Protein AF-A0A821YKK9-F1 (afdb_monomer_lite)

pLDDT: mean 82.16, std 8.95, range [50.31, 96.62]

Structure (mmCIF, N/CA/C/O backbone):
data_AF-A0A821YKK9-F1
#
_entry.id   AF-A0A821YKK9-F1
#
loop_
_atom_site.group_PDB
_atom_site.id
_atom_site.type_symbol
_atom_site.label_atom_id
_atom_site.label_alt_id
_atom_site.label_comp_id
_atom_site.label_asym_id
_atom_site.label_entity_id
_atom_site.label_seq_id
_atom_site.pdbx_PDB_ins_code
_atom_site.Cartn_x
_atom_site.Cartn_y
_atom_site.Cartn_z
_atom_site.occupancy
_atom_site.B_iso_or_equiv
_atom_site.auth_seq_id
_atom_site.auth_comp_id
_atom_site.auth_asym_id
_atom_site.auth_atom_id
_atom_site.pdbx_PDB_model_num
ATOM 1 N N . MET A 1 1 ? -0.350 -15.168 24.827 1.00 50.31 1 MET A N 1
ATOM 2 C CA . MET A 1 1 ? -1.100 -14.325 23.876 1.00 50.31 1 MET A CA 1
ATOM 3 C C . MET A 1 1 ? -0.800 -14.846 22.493 1.00 50.31 1 MET A C 1
ATOM 5 O O . MET A 1 1 ? 0.364 -14.871 22.109 1.00 50.31 1 MET A O 1
ATOM 9 N N . THR A 1 2 ? -1.811 -15.366 21.811 1.00 60.28 2 THR A N 1
ATOM 10 C CA . THR A 1 2 ? -1.668 -15.838 20.429 1.00 60.28 2 THR A CA 1
ATOM 11 C C . THR A 1 2 ? -2.136 -14.726 19.493 1.00 60.28 2 THR A C 1
ATOM 13 O O . THR A 1 2 ? -2.934 -13.888 19.899 1.00 60.28 2 THR A O 1
ATOM 16 N N . MET A 1 3 ? -1.642 -14.662 18.251 1.00 63.72 3 MET A N 1
ATOM 17 C CA . MET A 1 3 ? -2.049 -13.598 17.310 1.00 63.72 3 MET A CA 1
ATOM 18 C C . MET A 1 3 ? -3.566 -13.558 17.036 1.00 63.72 3 MET A C 1
ATOM 20 O O . MET A 1 3 ? -4.060 -12.550 16.545 1.00 63.72 3 MET A O 1
ATOM 24 N N . ASN A 1 4 ? -4.303 -14.610 17.407 1.00 74.00 4 ASN A N 1
ATOM 25 C CA . ASN A 1 4 ? -5.757 -14.695 17.284 1.00 74.00 4 ASN A CA 1
ATOM 26 C C . ASN A 1 4 ? -6.525 -13.864 18.328 1.00 74.00 4 ASN A C 1
ATOM 28 O O . ASN A 1 4 ? -7.729 -13.689 18.179 1.00 74.00 4 ASN A O 1
ATOM 32 N N . ASP A 1 5 ? -5.850 -13.341 19.357 1.00 83.19 5 ASP A N 1
ATOM 33 C CA . ASP A 1 5 ? -6.468 -12.520 20.409 1.00 83.19 5 ASP A CA 1
ATOM 34 C C . ASP A 1 5 ? -6.487 -11.015 20.058 1.00 83.19 5 ASP A C 1
ATOM 36 O O . ASP A 1 5 ? -6.923 -10.185 20.856 1.00 83.19 5 ASP A O 1
ATOM 40 N N . LEU A 1 6 ? -5.976 -10.634 18.881 1.00 85.88 6 LEU A N 1
ATOM 41 C CA . LEU A 1 6 ? -5.870 -9.244 18.440 1.00 85.88 6 LEU A CA 1
ATOM 42 C C . LEU A 1 6 ? -7.034 -8.882 17.514 1.00 85.88 6 LEU A C 1
ATOM 44 O O . LEU A 1 6 ? -7.218 -9.497 16.465 1.00 85.88 6 LEU A O 1
ATOM 48 N N . ILE A 1 7 ? -7.778 -7.833 17.870 1.00 85.19 7 ILE A N 1
ATOM 49 C CA . ILE A 1 7 ? -8.786 -7.233 16.990 1.00 85.19 7 ILE A CA 1
ATOM 50 C C . ILE A 1 7 ? -8.194 -6.045 16.217 1.00 85.19 7 ILE A C 1
ATOM 52 O O . ILE A 1 7 ? -7.395 -5.286 16.777 1.00 85.19 7 ILE A O 1
ATOM 56 N N . PRO A 1 8 ? -8.571 -5.845 14.941 1.00 87.25 8 PRO A N 1
ATOM 57 C CA . PRO A 1 8 ? -8.204 -4.641 14.209 1.00 87.25 8 PRO A CA 1
ATOM 58 C C . PRO A 1 8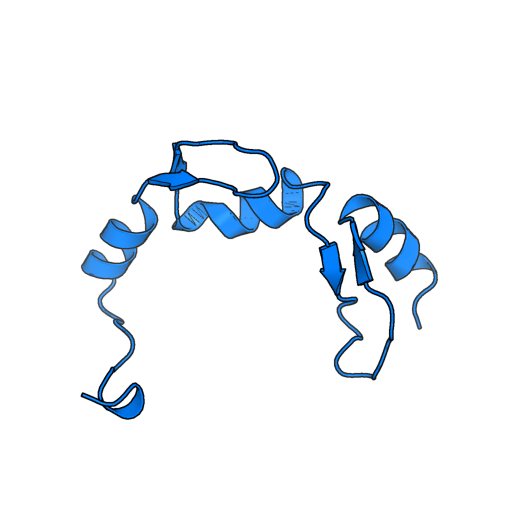 ? -8.759 -3.390 14.893 1.00 87.25 8 PRO A C 1
ATOM 60 O O . PRO A 1 8 ? -9.936 -3.334 15.245 1.00 87.25 8 PRO A O 1
ATOM 63 N N . ILE A 1 9 ? -7.919 -2.366 15.033 1.00 89.25 9 ILE A N 1
ATOM 64 C CA . ILE A 1 9 ? -8.367 -1.041 15.465 1.00 89.25 9 ILE A CA 1
ATOM 65 C C . ILE A 1 9 ? -9.219 -0.404 14.359 1.00 89.25 9 ILE A C 1
ATOM 67 O O . ILE A 1 9 ? -8.836 -0.423 13.187 1.00 89.25 9 ILE A O 1
ATOM 71 N N . THR A 1 10 ? -10.367 0.169 14.717 1.00 91.81 10 THR A N 1
ATOM 72 C CA . THR A 1 10 ? -11.305 0.778 13.746 1.00 91.81 10 THR A CA 1
ATOM 73 C C . THR A 1 10 ? -11.588 2.251 14.038 1.00 91.81 10 THR A C 1
ATOM 75 O O . THR A 1 10 ? -12.099 2.991 13.195 1.00 91.81 10 THR A O 1
ATOM 78 N N . GLU A 1 11 ? -11.202 2.714 15.222 1.00 96.62 11 GLU A N 1
ATOM 79 C CA . GLU A 1 11 ? -11.408 4.054 15.730 1.00 96.62 11 GLU A CA 1
ATOM 80 C C . GLU A 1 11 ? -10.627 5.063 14.886 1.00 96.62 11 GLU A C 1
ATOM 82 O O . GLU A 1 11 ? -9.395 5.121 14.916 1.00 96.62 11 GLU A O 1
ATOM 87 N N . ARG A 1 12 ? -11.354 5.924 14.163 1.00 92.06 12 ARG A N 1
ATOM 88 C CA . ARG A 1 12 ? -10.768 6.901 13.226 1.00 92.06 12 ARG A CA 1
ATOM 89 C C . ARG A 1 12 ? -9.714 7.797 13.867 1.00 92.06 12 ARG A C 1
ATOM 91 O O . ARG A 1 12 ? -8.736 8.141 13.217 1.00 92.06 12 ARG A O 1
ATOM 98 N N . ILE A 1 13 ? -9.906 8.184 15.128 1.00 94.81 13 ILE A N 1
ATOM 99 C CA . ILE A 1 13 ? -8.944 9.020 15.857 1.00 94.81 13 ILE A CA 1
ATOM 100 C C . ILE A 1 13 ? -7.610 8.282 16.002 1.00 94.81 13 ILE A C 1
ATOM 102 O O . ILE A 1 13 ? -6.564 8.855 15.707 1.00 94.81 13 ILE A O 1
ATOM 106 N N . VAL A 1 14 ? -7.651 7.007 16.391 1.00 93.81 14 VAL A N 1
ATOM 107 C CA . VAL A 1 14 ? -6.453 6.181 16.563 1.00 93.81 14 VAL A CA 1
ATOM 108 C C . VAL A 1 14 ? -5.801 5.907 15.210 1.00 93.81 14 VAL A C 1
ATOM 110 O O . VAL A 1 14 ? -4.596 6.092 15.073 1.00 93.81 14 VAL A O 1
ATOM 113 N N . LEU A 1 15 ? -6.584 5.569 14.182 1.00 93.31 15 LEU A N 1
ATOM 114 C CA . LEU A 1 15 ? -6.081 5.392 12.815 1.00 93.31 15 LEU A CA 1
ATOM 115 C C . LEU A 1 15 ? -5.372 6.653 12.295 1.00 93.31 15 LEU A C 1
ATOM 117 O O . LEU A 1 15 ? -4.243 6.569 11.822 1.00 93.31 15 LEU A O 1
ATOM 121 N N . ASN A 1 16 ? -5.962 7.835 12.492 1.00 93.62 16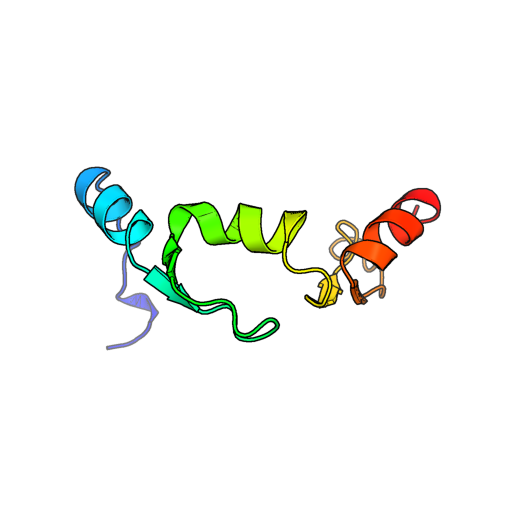 ASN A N 1
ATOM 122 C CA . ASN A 1 16 ? -5.346 9.108 12.110 1.00 93.62 16 ASN A CA 1
ATOM 123 C C . ASN A 1 16 ? -4.031 9.380 12.860 1.00 93.62 16 ASN A C 1
ATOM 125 O O . ASN A 1 16 ? -3.115 9.984 12.301 1.00 93.62 16 ASN A O 1
ATOM 129 N N . MET A 1 17 ? -3.930 8.975 14.131 1.00 94.44 17 MET A N 1
ATOM 130 C CA . MET A 1 17 ? -2.680 9.0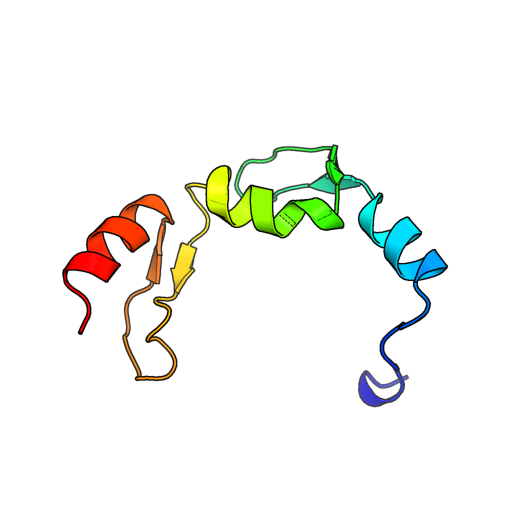72 14.890 1.00 94.44 17 MET A CA 1
ATOM 131 C C . MET A 1 17 ? -1.621 8.123 14.323 1.00 94.44 17 MET A C 1
ATOM 133 O O . MET A 1 17 ? -0.481 8.539 14.120 1.00 94.44 17 MET A O 1
ATOM 137 N N . LEU A 1 18 ? -2.006 6.881 14.013 1.00 93.75 18 LEU A N 1
ATOM 138 C CA . LEU A 1 18 ? -1.122 5.889 13.402 1.00 93.75 18 LEU A CA 1
ATOM 139 C C . LEU A 1 18 ? -0.618 6.348 12.032 1.00 93.75 18 LEU A C 1
ATOM 141 O O . LEU A 1 18 ? 0.564 6.192 11.737 1.00 93.75 18 LEU A O 1
ATOM 145 N N . ASP A 1 19 ? -1.473 6.953 11.211 1.00 93.56 19 ASP A N 1
ATOM 146 C CA . ASP A 1 19 ? -1.116 7.405 9.863 1.00 93.56 19 ASP A CA 1
ATOM 147 C C . ASP A 1 19 ? -0.072 8.522 9.856 1.00 93.56 19 ASP A C 1
ATOM 149 O O . ASP A 1 19 ? 0.712 8.629 8.911 1.00 93.56 19 ASP A O 1
ATOM 153 N N . ARG A 1 20 ? -0.001 9.310 10.932 1.00 93.88 20 ARG A N 1
ATOM 154 C CA . ARG A 1 20 ? 1.004 10.366 11.114 1.00 93.88 20 ARG A CA 1
ATOM 155 C C . ARG A 1 20 ? 2.354 9.843 11.596 1.00 93.88 20 ARG A C 1
ATOM 157 O O . ARG A 1 20 ? 3.312 10.616 11.609 1.00 93.88 20 ARG A O 1
ATOM 164 N N . LEU A 1 21 ? 2.454 8.571 11.991 1.00 93.38 21 LEU A N 1
ATOM 165 C CA . LEU A 1 21 ? 3.714 8.011 12.470 1.00 93.38 21 LEU A CA 1
ATOM 166 C C . LEU A 1 21 ? 4.762 8.013 11.346 1.00 93.38 21 LEU A C 1
ATOM 168 O O . LEU A 1 21 ? 4.483 7.514 10.250 1.00 93.38 21 LEU A O 1
ATOM 172 N N . PRO A 1 22 ? 5.969 8.548 11.599 1.00 91.56 22 PRO A N 1
ATOM 173 C CA . PRO A 1 22 ? 7.057 8.490 10.641 1.00 91.56 22 PRO A CA 1
ATOM 174 C C . PRO A 1 22 ? 7.611 7.065 10.569 1.00 91.56 22 PRO A C 1
ATOM 176 O O . PRO A 1 22 ? 8.001 6.468 11.572 1.00 91.56 22 PRO A O 1
ATOM 179 N N . VAL A 1 23 ? 7.692 6.531 9.357 1.00 90.81 23 VAL A N 1
ATOM 180 C CA . VAL A 1 23 ? 8.287 5.236 9.041 1.00 90.81 23 VAL A CA 1
ATOM 181 C C . VAL A 1 23 ? 9.472 5.410 8.092 1.00 90.81 23 VAL A C 1
ATOM 183 O O . VAL A 1 23 ? 9.669 6.460 7.470 1.00 90.81 23 VAL A O 1
ATOM 186 N N . LYS A 1 24 ? 10.293 4.363 7.988 1.00 87.00 24 LYS A N 1
ATOM 187 C CA . LYS A 1 24 ? 11.431 4.304 7.066 1.00 87.00 24 LYS A CA 1
ATOM 188 C C . LYS A 1 24 ? 11.160 3.298 5.956 1.00 87.00 24 LYS A C 1
ATOM 190 O O . LYS A 1 24 ? 10.720 2.181 6.218 1.00 87.00 24 LYS A O 1
ATOM 195 N N . CYS A 1 25 ? 11.492 3.664 4.726 1.00 86.38 25 CYS A N 1
ATOM 196 C CA . CYS A 1 25 ? 11.573 2.713 3.630 1.00 86.38 25 CYS A CA 1
ATOM 197 C C . CYS A 1 25 ? 12.899 1.957 3.737 1.00 86.38 25 CYS A C 1
ATOM 199 O O . CYS A 1 25 ? 13.970 2.551 3.630 1.00 86.38 25 CYS A O 1
ATOM 201 N N . THR A 1 26 ? 12.854 0.644 3.944 1.00 81.62 26 THR A N 1
ATOM 202 C CA . THR A 1 26 ? 14.061 -0.194 4.049 1.00 81.62 26 THR A CA 1
ATOM 203 C C . THR A 1 26 ? 14.802 -0.326 2.720 1.00 81.62 26 THR A C 1
ATOM 205 O O . THR A 1 26 ? 16.018 -0.495 2.711 1.00 81.62 26 THR A O 1
ATOM 208 N N . VAL A 1 27 ? 14.087 -0.180 1.603 1.00 78.75 27 VAL A N 1
ATOM 209 C CA . VAL A 1 27 ? 14.627 -0.331 0.247 1.00 78.75 27 VAL A CA 1
ATOM 210 C C . VAL A 1 27 ? 15.409 0.909 -0.189 1.00 78.75 27 VAL A C 1
ATOM 212 O O . VAL A 1 27 ? 16.560 0.807 -0.607 1.00 78.75 27 VAL A O 1
ATOM 215 N N . ARG A 1 28 ? 14.803 2.099 -0.081 1.00 75.25 28 ARG A N 1
ATOM 216 C CA . ARG A 1 28 ? 15.441 3.367 -0.480 1.00 75.25 28 ARG A CA 1
ATOM 217 C C . ARG A 1 28 ? 16.147 4.100 0.659 1.00 75.25 28 ARG A C 1
ATOM 219 O O . ARG A 1 28 ? 16.773 5.126 0.414 1.00 75.25 28 ARG A O 1
ATOM 226 N N . ARG A 1 29 ? 16.037 3.602 1.896 1.00 78.44 29 ARG A N 1
ATOM 227 C CA . ARG A 1 29 ? 16.510 4.263 3.128 1.00 78.44 29 ARG A CA 1
ATOM 228 C C . ARG A 1 29 ? 15.916 5.660 3.349 1.00 78.44 29 ARG A C 1
ATOM 230 O O . ARG A 1 29 ? 16.404 6.406 4.190 1.00 78.44 29 ARG A O 1
ATOM 237 N N . THR A 1 30 ? 14.850 6.010 2.627 1.00 81.81 30 THR A N 1
ATOM 238 C CA . THR A 1 30 ? 14.106 7.252 2.837 1.00 81.81 30 THR A CA 1
ATOM 239 C C . THR A 1 30 ? 13.433 7.195 4.204 1.00 81.81 30 THR A C 1
ATOM 241 O O . THR A 1 30 ? 12.734 6.229 4.518 1.00 81.81 30 THR A O 1
ATOM 244 N N . MET A 1 31 ? 13.676 8.212 5.023 1.00 86.00 31 MET A N 1
ATOM 245 C CA . MET A 1 31 ? 13.151 8.321 6.383 1.00 86.00 31 MET A CA 1
ATOM 246 C C . MET A 1 31 ? 11.975 9.298 6.437 1.00 86.00 31 MET A C 1
ATOM 248 O O . MET A 1 31 ? 11.757 10.061 5.498 1.00 86.00 31 MET A O 1
ATOM 252 N N . ASN A 1 32 ? 11.255 9.294 7.561 1.00 87.81 32 ASN A N 1
ATOM 253 C CA . ASN A 1 32 ? 10.182 10.245 7.869 1.00 87.81 32 ASN A CA 1
ATOM 254 C C . ASN A 1 32 ? 9.000 10.217 6.884 1.00 87.81 32 ASN A C 1
ATOM 256 O O . ASN A 1 32 ? 8.342 11.231 6.667 1.00 87.81 32 ASN A O 1
ATOM 260 N N . ILE A 1 33 ? 8.706 9.056 6.299 1.00 89.50 33 ILE A N 1
ATOM 261 C CA . ILE A 1 33 ? 7.507 8.866 5.477 1.00 89.50 33 ILE A CA 1
ATOM 262 C C . ILE A 1 33 ? 6.326 8.692 6.430 1.00 89.50 33 ILE A C 1
ATOM 264 O O . ILE A 1 33 ? 6.403 7.866 7.330 1.00 89.50 33 ILE A O 1
ATOM 268 N N . GLN A 1 34 ? 5.234 9.433 6.262 1.00 92.44 34 GLN A N 1
ATOM 269 C CA . GLN A 1 34 ? 4.024 9.179 7.050 1.00 92.44 34 GLN A CA 1
ATOM 270 C C . GLN A 1 34 ? 3.471 7.793 6.718 1.00 92.44 34 GLN A C 1
ATOM 272 O O . GLN A 1 34 ? 3.336 7.464 5.538 1.00 92.44 34 GLN A O 1
ATOM 277 N N . ARG A 1 35 ? 3.141 6.992 7.736 1.00 90.75 35 ARG A N 1
ATOM 278 C CA . ARG A 1 35 ? 2.576 5.645 7.567 1.00 90.75 35 ARG A CA 1
ATOM 279 C C . ARG A 1 35 ? 1.398 5.641 6.590 1.00 90.75 35 ARG A C 1
ATOM 281 O O . ARG A 1 35 ? 1.385 4.806 5.691 1.00 90.75 35 ARG A O 1
ATOM 288 N N . GLY A 1 36 ? 0.473 6.594 6.715 1.00 88.38 36 GLY A N 1
ATOM 289 C CA . GLY A 1 36 ? -0.695 6.700 5.828 1.00 88.38 36 GLY A CA 1
ATOM 290 C C . GLY A 1 36 ? -0.336 6.998 4.366 1.00 88.38 36 GLY A C 1
ATOM 291 O O . GLY A 1 36 ? -1.071 6.639 3.455 1.00 88.38 36 GLY A O 1
ATOM 292 N N . SER A 1 37 ? 0.836 7.587 4.123 1.00 88.38 37 SER A N 1
ATOM 293 C CA . SER A 1 37 ? 1.350 7.909 2.785 1.00 88.38 37 SER A CA 1
ATOM 294 C C . SER A 1 37 ? 2.350 6.870 2.269 1.00 88.38 37 SER A C 1
ATOM 296 O O . SER A 1 37 ? 2.947 7.058 1.204 1.00 88.38 37 SER A O 1
ATOM 298 N N . PHE A 1 38 ? 2.578 5.778 3.008 1.00 87.25 38 PHE A N 1
ATOM 299 C CA . PHE A 1 38 ? 3.585 4.786 2.644 1.00 87.25 38 PHE A CA 1
ATOM 300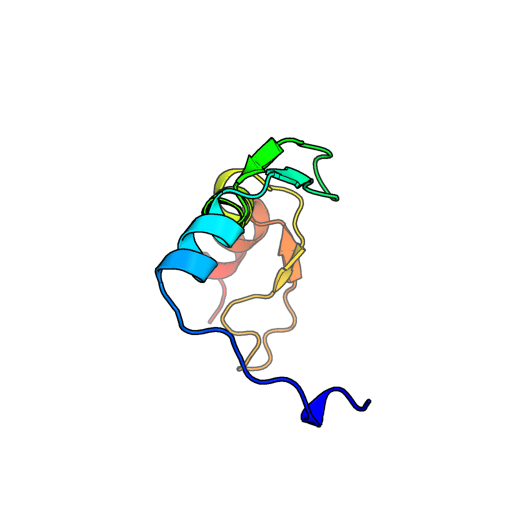 C C . PHE A 1 38 ? 3.211 4.015 1.374 1.00 87.25 38 PHE A C 1
ATOM 302 O O . PHE A 1 38 ? 4.091 3.734 0.566 1.00 87.25 38 PHE A O 1
ATOM 309 N N . GLU A 1 39 ? 1.928 3.738 1.135 1.00 82.25 39 GLU A N 1
ATOM 310 C CA . GLU A 1 39 ? 1.477 3.110 -0.116 1.00 82.25 39 GLU A CA 1
ATOM 311 C C . GLU A 1 39 ? 1.745 4.006 -1.327 1.00 82.25 39 GLU A C 1
ATOM 313 O O . GLU A 1 39 ? 2.284 3.553 -2.336 1.00 82.25 39 GLU A O 1
ATOM 318 N N . GLN A 1 40 ? 1.471 5.309 -1.211 1.00 84.50 40 GLN A N 1
ATOM 319 C CA . GLN A 1 40 ? 1.816 6.270 -2.257 1.00 84.50 40 GLN A CA 1
ATOM 320 C C . GLN A 1 40 ? 3.335 6.354 -2.460 1.00 84.50 40 GLN A C 1
ATOM 322 O O . GLN A 1 40 ? 3.798 6.432 -3.601 1.00 84.50 40 GLN A O 1
ATOM 327 N N . HIS A 1 41 ? 4.118 6.316 -1.374 1.00 85.75 41 HIS A N 1
ATOM 328 C CA . HIS A 1 41 ? 5.573 6.199 -1.455 1.00 85.75 41 HIS A CA 1
ATOM 329 C C . HIS A 1 41 ? 5.985 4.938 -2.221 1.00 85.75 41 HIS A C 1
ATOM 331 O O . HIS A 1 41 ? 6.784 5.035 -3.149 1.00 85.75 41 HIS A O 1
ATOM 337 N N . ALA A 1 42 ? 5.428 3.778 -1.877 1.00 79.69 42 ALA A N 1
ATOM 338 C CA . ALA A 1 42 ? 5.732 2.509 -2.522 1.00 79.69 42 ALA A CA 1
ATOM 339 C C . ALA A 1 42 ? 5.399 2.541 -4.021 1.00 79.69 42 ALA A C 1
ATOM 341 O O . ALA A 1 42 ? 6.235 2.171 -4.843 1.00 79.69 42 ALA A O 1
ATOM 342 N N . ALA A 1 43 ? 4.222 3.059 -4.373 1.00 74.25 43 ALA A N 1
ATOM 343 C CA . ALA A 1 43 ? 3.723 3.087 -5.741 1.00 74.25 43 ALA A CA 1
ATOM 344 C C . ALA A 1 43 ? 4.456 4.088 -6.645 1.00 74.25 43 A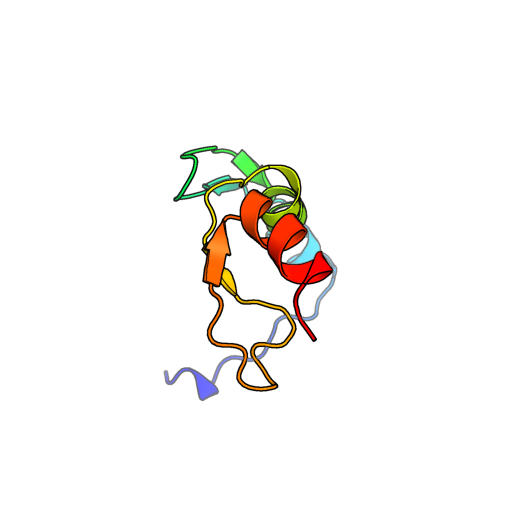LA A C 1
ATOM 346 O O . ALA A 1 43 ? 4.734 3.774 -7.795 1.00 74.25 43 ALA A O 1
ATOM 347 N N . LYS A 1 44 ? 4.753 5.298 -6.152 1.00 73.75 44 LYS A N 1
ATOM 348 C CA . LYS A 1 44 ? 5.296 6.390 -6.987 1.00 73.75 44 LYS A CA 1
ATOM 349 C C . LYS A 1 44 ? 6.788 6.628 -6.799 1.00 73.75 44 LYS A C 1
ATOM 351 O O . LYS A 1 44 ? 7.459 7.119 -7.698 1.00 73.75 44 LYS A O 1
ATOM 356 N N . PHE A 1 45 ? 7.305 6.332 -5.611 1.00 72.94 45 PHE A N 1
ATOM 357 C CA . PHE A 1 45 ? 8.635 6.762 -5.190 1.00 72.94 45 PHE A CA 1
ATOM 358 C C . PHE A 1 45 ? 9.536 5.610 -4.762 1.00 72.94 45 PHE A C 1
ATOM 360 O O . PHE A 1 45 ? 10.694 5.866 -4.468 1.00 72.94 45 PHE A O 1
ATOM 367 N N . CYS A 1 46 ? 9.082 4.357 -4.724 1.00 77.00 46 CYS A N 1
ATOM 368 C CA . CYS A 1 46 ? 9.922 3.218 -4.363 1.00 77.00 46 CYS A CA 1
ATOM 369 C C . CYS A 1 46 ? 10.188 2.335 -5.587 1.00 77.00 46 CYS A C 1
ATOM 371 O O . CYS A 1 46 ? 9.739 1.198 -5.659 1.00 77.00 46 CYS A O 1
ATOM 373 N N . SER A 1 47 ? 10.961 2.854 -6.550 1.00 65.31 47 SER A N 1
ATOM 374 C CA . SER A 1 47 ? 11.269 2.127 -7.801 1.00 65.31 47 SER A CA 1
ATOM 375 C C . SER A 1 47 ? 11.817 0.717 -7.599 1.00 65.31 47 SER A C 1
ATOM 377 O O . SER A 1 47 ? 11.574 -0.145 -8.424 1.00 65.31 47 SER A O 1
ATOM 379 N N . LYS A 1 48 ? 12.568 0.469 -6.519 1.00 64.06 48 LYS A N 1
ATOM 380 C CA . LYS A 1 48 ? 13.260 -0.805 -6.269 1.00 64.06 48 LYS A CA 1
ATOM 381 C C . LYS A 1 48 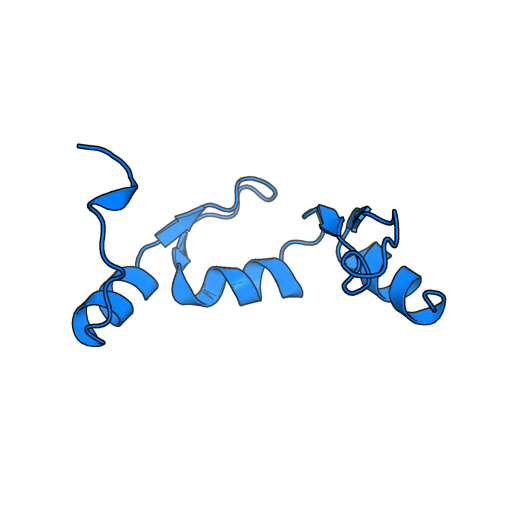? 12.443 -1.807 -5.452 1.00 64.06 48 LYS A C 1
ATOM 383 O O . LYS A 1 48 ? 12.988 -2.835 -5.059 1.00 64.06 48 LYS A O 1
ATOM 388 N N . LEU A 1 49 ? 11.186 -1.506 -5.126 1.00 69.19 49 LEU A N 1
ATOM 389 C CA . LEU A 1 49 ? 10.336 -2.502 -4.491 1.00 69.19 49 LEU A CA 1
ATOM 390 C C . LEU A 1 49 ? 10.013 -3.574 -5.537 1.00 69.19 49 LEU A C 1
ATOM 392 O O . LEU A 1 49 ? 9.400 -3.256 -6.556 1.00 69.19 49 LEU A O 1
ATOM 396 N N . ASN A 1 50 ? 10.444 -4.814 -5.293 1.00 69.25 50 ASN A N 1
ATOM 397 C CA . ASN A 1 50 ? 9.962 -5.938 -6.083 1.00 69.25 50 ASN A CA 1
ATOM 398 C C . ASN A 1 50 ? 8.483 -6.139 -5.753 1.00 69.25 50 ASN A C 1
ATOM 400 O O . ASN A 1 50 ? 8.129 -6.443 -4.614 1.00 69.25 50 ASN A O 1
ATOM 404 N N . VAL A 1 51 ? 7.640 -5.917 -6.750 1.00 76.94 51 VAL A N 1
ATOM 405 C CA . VAL A 1 51 ? 6.195 -6.092 -6.706 1.00 76.94 51 VAL A CA 1
ATOM 406 C C . VAL A 1 51 ? 5.821 -7.307 -7.544 1.00 76.94 51 VAL A C 1
ATOM 408 O O . VAL A 1 51 ? 6.443 -7.587 -8.572 1.00 76.94 51 VAL A O 1
ATOM 411 N N . ASN A 1 52 ? 4.808 -8.039 -7.092 1.00 81.25 52 ASN A N 1
ATOM 412 C CA . ASN A 1 52 ? 4.222 -9.122 -7.871 1.00 81.25 52 ASN A CA 1
ATOM 413 C C . ASN A 1 52 ? 3.269 -8.541 -8.917 1.00 81.25 52 ASN A C 1
ATOM 415 O O . ASN A 1 52 ? 2.699 -7.464 -8.719 1.00 81.25 52 ASN A O 1
ATOM 419 N N . CYS A 1 53 ? 3.079 -9.264 -10.018 1.00 80.75 53 CYS A N 1
ATOM 420 C CA . CYS A 1 53 ? 2.039 -8.918 -10.977 1.00 80.75 53 CYS A CA 1
ATOM 421 C C . CYS A 1 53 ? 0.650 -8.928 -10.299 1.00 80.75 53 CYS A C 1
ATOM 423 O O . CYS A 1 53 ? 0.384 -9.831 -9.505 1.00 80.75 53 CYS A O 1
ATOM 425 N N . PRO A 1 54 ? -0.265 -7.991 -10.619 1.00 80.00 54 PRO A N 1
ATOM 426 C CA . PRO A 1 54 ? -1.660 -8.055 -10.171 1.00 80.00 54 PRO A CA 1
ATOM 427 C C . PRO A 1 54 ? -2.362 -9.372 -10.540 1.00 80.00 54 PRO A C 1
ATOM 429 O O . PRO A 1 54 ? -3.237 -9.824 -9.817 1.00 80.00 54 PRO A O 1
ATOM 432 N N . ALA A 1 55 ? -1.943 -10.022 -11.631 1.00 80.94 55 ALA A N 1
ATOM 433 C CA . ALA A 1 55 ? -2.411 -11.348 -12.036 1.00 80.94 55 ALA A CA 1
ATOM 434 C C . ALA A 1 55 ? -1.677 -12.502 -11.317 1.00 80.94 55 ALA A C 1
ATOM 436 O O . ALA A 1 55 ? -1.746 -13.651 -11.754 1.00 80.94 55 ALA A O 1
ATOM 437 N N . ALA A 1 56 ? -0.959 -12.240 -10.219 1.00 81.81 56 ALA A N 1
ATOM 438 C CA . ALA A 1 56 ? -0.356 -13.291 -9.396 1.00 81.81 56 ALA A CA 1
ATOM 439 C C . ALA A 1 56 ? -1.414 -14.274 -8.865 1.00 81.81 56 ALA A C 1
ATOM 441 O O . ALA A 1 56 ? -1.148 -15.473 -8.795 1.00 81.81 56 ALA A O 1
ATOM 442 N N . ASP A 1 57 ? -2.635 -13.797 -8.600 1.00 76.81 57 ASP A N 1
ATOM 443 C CA . ASP A 1 57 ? -3.780 -14.643 -8.236 1.00 76.81 57 ASP A CA 1
ATOM 444 C C . ASP A 1 57 ? -4.196 -15.597 -9.372 1.00 76.81 57 ASP A C 1
ATOM 446 O O . ASP A 1 57 ? -4.680 -16.702 -9.129 1.00 76.81 57 ASP A O 1
ATOM 450 N N . LEU A 1 58 ? -3.925 -15.215 -10.624 1.00 80.25 58 LEU A N 1
ATOM 451 C CA . LEU A 1 58 ? -4.084 -16.050 -11.821 1.00 80.25 58 LEU A CA 1
ATOM 452 C C . LEU A 1 58 ? -2.821 -16.871 -12.137 1.00 80.25 58 LEU A C 1
ATOM 454 O O . LEU A 1 58 ? -2.711 -17.461 -13.209 1.00 80.25 58 LEU A O 1
ATOM 458 N N . LYS A 1 59 ? -1.887 -16.957 -11.180 1.00 82.69 59 LYS A N 1
ATOM 459 C CA . LYS A 1 59 ? -0.604 -17.672 -11.260 1.00 82.69 59 LYS A CA 1
ATOM 460 C C . LYS A 1 59 ? 0.411 -17.064 -12.227 1.00 82.69 59 LYS A C 1
ATOM 462 O O . LYS A 1 59 ? 1.302 -17.776 -12.691 1.00 82.69 59 LYS A O 1
ATOM 467 N N . CYS A 1 60 ? 0.337 -15.761 -12.498 1.00 83.56 60 CYS A N 1
ATOM 468 C CA . CYS A 1 60 ? 1.432 -15.082 -13.185 1.00 83.56 60 CYS A CA 1
ATOM 469 C C . CYS A 1 60 ? 2.713 -15.165 -12.323 1.00 83.56 60 CYS A C 1
ATOM 471 O O . CYS A 1 60 ? 2.709 -14.678 -11.190 1.00 83.56 60 CYS A O 1
ATOM 473 N N . PRO A 1 61 ? 3.817 -15.758 -12.823 1.00 84.38 61 PRO A N 1
ATOM 474 C CA . PRO A 1 61 ? 5.043 -15.946 -12.045 1.00 84.38 61 PRO A CA 1
ATOM 475 C C . PRO A 1 61 ? 5.904 -14.675 -11.972 1.00 84.38 61 PRO A C 1
ATOM 477 O O . PRO A 1 61 ? 7.021 -14.709 -11.459 1.00 84.38 61 PRO A O 1
ATOM 480 N N . TRP A 1 62 ? 5.433 -13.566 -12.543 1.00 86.00 62 TRP A N 1
ATOM 481 C CA . TRP A 1 62 ? 6.226 -12.358 -12.685 1.00 86.00 62 TRP A CA 1
ATOM 482 C C . TRP A 1 62 ? 6.314 -11.576 -11.369 1.00 86.00 62 TRP A C 1
ATOM 484 O O . TRP A 1 62 ? 5.306 -11.232 -10.743 1.00 86.00 62 TRP A O 1
ATOM 494 N N . SER A 1 63 ? 7.547 -11.240 -10.996 1.00 81.81 63 SER A N 1
ATOM 495 C CA . SER A 1 63 ? 7.879 -10.311 -9.919 1.00 81.81 63 SER A CA 1
ATOM 496 C C . SER A 1 63 ? 9.054 -9.449 -10.360 1.00 81.81 63 SER A C 1
ATOM 498 O O . SER A 1 63 ? 10.039 -9.978 -10.881 1.00 81.81 63 SER A O 1
ATOM 500 N N . GLY A 1 64 ? 8.987 -8.145 -10.132 1.00 79.12 64 GLY A N 1
ATOM 501 C CA . GLY A 1 64 ? 10.033 -7.227 -10.569 1.00 79.12 64 GLY A CA 1
ATOM 502 C C . GLY A 1 64 ? 9.846 -5.836 -9.997 1.00 79.12 64 GLY A C 1
ATOM 503 O O . GLY A 1 64 ? 8.942 -5.598 -9.200 1.00 79.12 64 GLY A O 1
ATOM 504 N N . SER A 1 65 ? 10.714 -4.908 -10.382 1.00 78.50 65 SER A N 1
ATOM 505 C CA . SER A 1 65 ? 10.621 -3.528 -9.913 1.00 78.50 65 SER A CA 1
ATOM 506 C C . SER A 1 65 ? 9.324 -2.861 -10.397 1.00 78.50 65 SER A C 1
ATOM 508 O O . SER A 1 65 ? 8.739 -3.282 -11.396 1.00 78.50 65 SER A O 1
ATOM 510 N N . ASN A 1 66 ? 8.870 -1.796 -9.731 1.00 74.44 66 ASN A N 1
ATOM 511 C CA . ASN A 1 66 ? 7.662 -1.079 -10.166 1.00 74.44 66 ASN A CA 1
ATOM 512 C C . ASN A 1 66 ? 7.798 -0.548 -11.613 1.00 74.44 66 ASN A C 1
ATOM 514 O O . ASN A 1 66 ? 6.871 -0.673 -12.411 1.00 74.44 66 ASN A O 1
ATOM 518 N N . ASP A 1 67 ? 8.987 -0.063 -11.988 1.00 73.44 67 ASP A N 1
ATOM 519 C CA . ASP A 1 67 ? 9.269 0.376 -13.362 1.00 73.44 67 ASP A CA 1
ATOM 520 C C . ASP A 1 67 ? 9.109 -0.770 -14.377 1.00 73.44 67 ASP A C 1
ATOM 522 O O . ASP A 1 67 ? 8.550 -0.583 -15.458 1.00 73.44 67 ASP A O 1
ATOM 526 N N . GLN A 1 68 ? 9.558 -1.979 -14.022 1.00 78.06 68 GLN A N 1
ATOM 527 C CA . GLN A 1 68 ? 9.394 -3.163 -14.867 1.00 78.06 68 GLN A CA 1
ATOM 528 C C . GLN A 1 68 ? 7.948 -3.672 -14.869 1.00 78.06 68 GLN A C 1
ATOM 530 O O . GLN A 1 68 ? 7.517 -4.245 -15.866 1.00 78.06 68 GLN A O 1
ATOM 535 N N . LEU A 1 69 ? 7.180 -3.439 -13.798 1.00 80.75 69 LEU A N 1
ATOM 536 C CA . LEU A 1 69 ? 5.774 -3.838 -13.719 1.00 80.75 69 LEU A CA 1
ATOM 537 C C . LEU A 1 69 ? 4.942 -3.110 -14.772 1.00 80.75 69 LEU A C 1
ATOM 539 O O . LEU A 1 69 ? 4.114 -3.737 -15.421 1.00 80.75 69 LEU A O 1
ATOM 543 N N . GLN A 1 70 ? 5.186 -1.817 -14.994 1.00 75.62 70 GLN A N 1
ATOM 544 C CA . GLN A 1 70 ? 4.477 -1.062 -16.033 1.00 75.62 70 GLN A CA 1
ATOM 545 C C . GLN A 1 70 ? 4.739 -1.625 -17.438 1.00 75.62 70 GLN A C 1
ATOM 547 O O . GLN A 1 70 ? 3.818 -1.721 -18.245 1.00 75.62 70 GLN A O 1
ATOM 552 N N . GLN A 1 71 ? 5.974 -2.056 -17.718 1.00 81.00 71 GLN A N 1
ATOM 553 C CA . GLN A 1 71 ? 6.303 -2.750 -18.968 1.00 81.00 71 GLN A CA 1
ATOM 554 C C . GLN A 1 71 ? 5.706 -4.157 -19.030 1.00 81.00 71 GLN A C 1
ATOM 556 O O . GLN A 1 71 ? 5.328 -4.615 -20.098 1.00 81.00 71 GLN A O 1
ATOM 561 N N . HIS A 1 72 ? 5.621 -4.856 -17.901 1.00 85.56 72 HIS A N 1
ATOM 562 C CA . HIS A 1 72 ? 5.037 -6.187 -17.848 1.00 85.56 72 HIS A CA 1
ATOM 563 C C . HIS A 1 72 ? 3.522 -6.153 -18.065 1.00 85.56 72 HIS A C 1
ATOM 565 O O . HIS A 1 72 ? 3.017 -6.960 -18.832 1.00 85.56 72 HIS A O 1
ATOM 571 N N . ILE A 1 73 ? 2.798 -5.209 -17.457 1.00 83.56 73 ILE A N 1
ATOM 572 C CA . ILE A 1 73 ? 1.334 -5.099 -17.580 1.00 83.56 73 ILE A CA 1
ATOM 573 C C . ILE A 1 73 ? 0.898 -4.896 -19.038 1.00 83.56 73 ILE A C 1
ATOM 575 O O . ILE A 1 73 ? -0.165 -5.375 -19.414 1.00 83.56 73 ILE A O 1
ATOM 579 N N . SER A 1 74 ? 1.708 -4.247 -19.881 1.00 82.38 74 SER A N 1
ATOM 580 C CA . SER A 1 74 ? 1.366 -4.076 -21.301 1.00 82.38 74 SER A CA 1
ATOM 581 C C . SER A 1 74 ? 1.439 -5.371 -22.121 1.00 82.38 74 SER A C 1
ATOM 583 O O . SER A 1 74 ? 0.855 -5.430 -23.201 1.00 82.38 74 SER A O 1
ATOM 585 N N . ILE A 1 75 ? 2.130 -6.400 -21.619 1.00 85.69 75 ILE A N 1
ATOM 586 C CA . ILE A 1 75 ? 2.284 -7.716 -22.263 1.00 85.69 75 ILE A CA 1
ATOM 587 C C . ILE A 1 75 ? 1.690 -8.866 -21.435 1.00 85.69 75 ILE A C 1
ATOM 589 O O . ILE A 1 75 ? 1.696 -10.011 -21.883 1.00 85.69 75 ILE A O 1
ATOM 593 N N . CYS A 1 76 ? 1.224 -8.583 -20.218 1.00 82.38 76 CYS A N 1
ATOM 594 C CA . CYS A 1 76 ? 0.630 -9.560 -19.319 1.00 82.38 76 CYS A CA 1
ATOM 595 C C . CYS A 1 76 ? -0.840 -9.757 -19.697 1.00 82.38 76 CYS A C 1
ATOM 597 O O . CYS A 1 76 ? -1.601 -8.791 -19.727 1.00 82.38 76 CYS A O 1
ATOM 599 N N . ALA A 1 77 ? -1.215 -11.005 -19.971 1.00 64.31 77 ALA A N 1
ATOM 600 C CA . ALA A 1 77 ? -2.577 -11.439 -20.272 1.00 64.31 77 ALA A CA 1
ATOM 601 C C . ALA A 1 77 ? -3.159 -12.232 -19.099 1.00 64.31 77 ALA A C 1
ATOM 603 O O . ALA A 1 77 ? -2.381 -12.990 -18.472 1.00 64.31 77 ALA A O 1
#

Radius of gyration: 16.29 Å; chains: 1; bounding box: 28×28×46 Å

Secondary structure (DSSP, 8-state):
--GGGPPPP--HHHHHHHHTSEE--TTT----EEGGGHHHIIIII-TT-EEE-GGGGGT---EEEHHHHHHHHTT--

Foldseek 3Di:
DDPVVDDDDDDVVVVVVQQQDWDADPQVRDTGHRNVCVVVCQQPPRQFDFDDAPCVVVVPVDTGGNVVNVVVVVVPD

Sequence (77 aa):
MTMNDLIPITERIVLNMLDRLPVKCTVRRTMNIQRGSFEQHAAKFCSKLNVNCPAADLKCPWSGSNDQLQQHISICA

Organism: NCBI:txid392032

InterPro domains:
  IPR013083 Zinc finger, RING/FYVE/PHD-type [G3DSA:3.30.40.10] (21-73)